Protein AF-A0A523XUP5-F1 (afdb_monomer)

Sequence (75 aa):
MENMREKMQIIFQDPYASLSPRMAIGKAIGHPLSIHNSYPKDEKRRIILEIMEKVGLSPAEFLYKKYPHQLSGGQ

pLDDT: mean 83.99, std 10.69, range [49.81, 96.06]

Radius of gyration: 13.43 Å; Cα contacts (8 Å, |Δi|>4): 56; chains: 1; bounding box: 33×28×32 Å

Solvent-accessible surface area (backbone atoms only — not comparable to full-atom values): 4725 Å² total; per-residue (Å²): 124,84,78,53,65,88,75,57,81,91,79,67,92,53,63,70,82,69,52,58,76,90,40,33,44,42,57,59,70,39,45,62,56,64,74,80,42,91,64,57,72,68,59,48,52,51,54,44,40,56,51,30,47,74,74,62,40,65,63,23,82,68,48,32,75,32,34,61,88,74,45,60,101,88,102

Secondary structure (DSSP, 8-state):
-TTSGGG-----S-HHHHS-TTS-HHHHHTHHHHHH----HHHHHHHHHHHHHHTT--SHHHHTT--GGGS-TT-

Structure (mmCIF, N/CA/C/O backbone):
data_AF-A0A523XUP5-F1
#
_entry.id   AF-A0A523XUP5-F1
#
loop_
_atom_site.group_PDB
_atom_site.id
_atom_site.type_symbol
_atom_site.label_atom_id
_atom_site.label_alt_id
_atom_site.label_comp_id
_atom_site.label_asym_id
_atom_site.label_entity_id
_atom_site.label_seq_id
_atom_site.pdbx_PDB_ins_code
_atom_site.Cartn_x
_atom_site.Cartn_y
_atom_site.Cartn_z
_atom_site.occupancy
_atom_site.B_iso_or_equiv
_atom_site.auth_seq_id
_atom_site.auth_comp_id
_atom_site.auth_asym_id
_atom_site.auth_atom_id
_atom_site.pdbx_PDB_model_n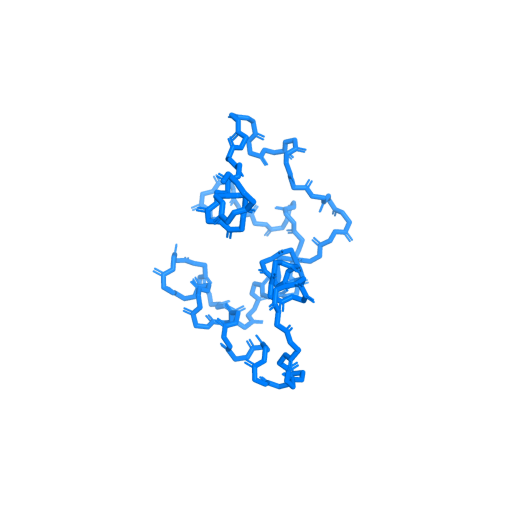um
ATOM 1 N N . MET A 1 1 ? 20.126 -20.425 -10.822 1.00 57.56 1 MET A N 1
ATOM 2 C CA . MET A 1 1 ? 19.981 -19.691 -9.541 1.00 57.56 1 MET A CA 1
ATOM 3 C C . MET A 1 1 ? 19.447 -18.265 -9.717 1.00 57.56 1 MET A C 1
ATOM 5 O O . MET A 1 1 ? 18.829 -17.766 -8.788 1.00 57.56 1 MET A O 1
ATOM 9 N N . GLU A 1 2 ? 19.613 -17.624 -10.883 1.00 59.25 2 GLU A N 1
ATOM 10 C CA . GLU A 1 2 ? 19.181 -16.232 -11.145 1.00 59.25 2 GLU A CA 1
ATOM 11 C C . GLU A 1 2 ? 17.667 -15.980 -10.967 1.00 59.25 2 GLU A C 1
ATOM 13 O O . GLU A 1 2 ? 17.258 -14.921 -10.513 1.00 59.25 2 GLU A O 1
ATOM 18 N N . ASN A 1 3 ? 16.829 -16.992 -11.208 1.00 72.38 3 ASN A N 1
ATOM 19 C CA . ASN A 1 3 ? 15.375 -16.834 -11.350 1.00 72.38 3 ASN A CA 1
ATOM 20 C C . ASN A 1 3 ? 14.554 -17.014 -10.048 1.00 72.38 3 ASN A C 1
ATOM 22 O O . ASN A 1 3 ? 13.325 -17.064 -10.076 1.00 72.38 3 ASN A O 1
ATOM 26 N N . MET A 1 4 ? 15.214 -17.206 -8.898 1.00 81.38 4 MET A N 1
ATOM 27 C CA . MET A 1 4 ? 14.526 -17.490 -7.625 1.00 81.38 4 MET A CA 1
ATOM 28 C C . MET A 1 4 ? 14.229 -16.219 -6.823 1.00 81.38 4 MET A C 1
ATOM 30 O O . MET A 1 4 ? 13.221 -16.157 -6.125 1.00 81.38 4 MET A O 1
ATOM 34 N N . ARG A 1 5 ? 15.069 -15.183 -6.966 1.00 78.75 5 ARG A N 1
ATOM 35 C CA . ARG A 1 5 ? 14.914 -13.911 -6.242 1.00 78.75 5 ARG A CA 1
ATOM 36 C C . ARG A 1 5 ? 13.623 -13.186 -6.617 1.00 78.75 5 ARG A C 1
ATOM 38 O O . ARG A 1 5 ? 12.968 -12.647 -5.739 1.00 78.75 5 ARG A O 1
ATOM 45 N N . GLU A 1 6 ? 13.220 -13.244 -7.884 1.00 74.38 6 GLU A N 1
ATOM 46 C CA . GLU A 1 6 ? 11.980 -12.624 -8.378 1.00 74.38 6 GLU A CA 1
ATOM 47 C C . GLU A 1 6 ? 10.704 -13.297 -7.847 1.00 74.38 6 GLU A C 1
ATOM 49 O O . GLU A 1 6 ? 9.621 -12.727 -7.933 1.00 74.38 6 GLU A O 1
ATOM 54 N N . LYS A 1 7 ? 10.821 -14.508 -7.288 1.00 80.62 7 LYS A N 1
ATOM 55 C CA . LYS A 1 7 ? 9.698 -15.297 -6.761 1.00 80.62 7 LYS A CA 1
ATOM 56 C C . LYS A 1 7 ? 9.628 -15.303 -5.233 1.00 80.62 7 LYS A C 1
ATOM 58 O O . LYS A 1 7 ? 8.769 -15.979 -4.673 1.00 80.62 7 LYS A O 1
ATOM 63 N N . MET A 1 8 ? 10.532 -14.598 -4.552 1.00 83.38 8 MET A N 1
ATOM 64 C CA . MET A 1 8 ? 10.610 -14.567 -3.092 1.00 83.38 8 MET A CA 1
ATOM 65 C C . MET A 1 8 ? 10.243 -13.180 -2.565 1.00 83.38 8 MET A C 1
ATOM 67 O O . MET A 1 8 ? 10.878 -12.192 -2.920 1.00 83.38 8 MET A O 1
ATOM 71 N N . GLN A 1 9 ? 9.263 -13.121 -1.661 1.00 81.38 9 GLN A N 1
ATOM 72 C CA . GLN A 1 9 ? 8.909 -11.910 -0.923 1.00 81.38 9 GLN A CA 1
ATOM 73 C C . GLN A 1 9 ? 9.296 -12.072 0.549 1.00 81.38 9 GLN A C 1
ATOM 75 O O . GLN A 1 9 ? 8.981 -13.082 1.176 1.00 81.38 9 GLN A O 1
ATOM 80 N N . ILE A 1 10 ? 9.969 -11.065 1.105 1.00 84.19 10 ILE A N 1
ATOM 81 C CA . ILE A 1 10 ? 10.321 -11.028 2.527 1.00 84.19 10 ILE A CA 1
ATOM 82 C C . ILE A 1 10 ? 9.121 -10.497 3.314 1.00 84.19 10 ILE A C 1
ATOM 84 O O . ILE A 1 10 ? 8.547 -9.469 2.947 1.00 84.19 10 ILE A O 1
ATOM 88 N N . ILE A 1 11 ? 8.781 -11.185 4.405 1.00 82.62 11 ILE A N 1
ATOM 89 C CA . ILE A 1 11 ? 7.816 -10.741 5.413 1.00 82.62 11 ILE A CA 1
ATOM 90 C C . ILE A 1 11 ? 8.588 -10.498 6.709 1.00 82.62 11 ILE A C 1
ATOM 92 O O . ILE A 1 11 ? 9.284 -11.389 7.199 1.00 82.62 11 ILE A O 1
ATOM 96 N N . PHE A 1 12 ? 8.507 -9.279 7.237 1.00 81.94 12 PHE A N 1
ATOM 97 C CA . PHE A 1 12 ? 9.174 -8.908 8.483 1.00 81.94 12 PHE A CA 1
ATOM 98 C C . PHE A 1 12 ? 8.367 -9.394 9.693 1.00 81.94 12 PHE A C 1
ATOM 100 O O . PHE A 1 12 ? 7.140 -9.401 9.655 1.00 81.94 12 PHE A O 1
ATOM 107 N N . GLN A 1 13 ? 9.057 -9.775 10.772 1.00 85.19 13 GLN A N 1
ATOM 108 C CA . GLN A 1 13 ? 8.406 -10.197 12.021 1.00 85.19 13 GLN A CA 1
ATOM 109 C C . GLN A 1 13 ? 7.761 -9.032 12.781 1.00 85.19 13 GLN A C 1
ATOM 111 O O . GLN A 1 13 ? 6.744 -9.229 13.438 1.00 85.19 13 GLN A O 1
ATOM 116 N N . ASP A 1 14 ? 8.335 -7.830 12.672 1.00 82.12 14 ASP A N 1
ATOM 117 C CA . ASP A 1 14 ? 7.729 -6.595 13.164 1.00 82.12 14 ASP A CA 1
ATOM 118 C C . ASP A 1 14 ? 7.035 -5.873 11.993 1.00 82.12 14 ASP A C 1
ATOM 120 O O . ASP A 1 14 ? 7.708 -5.240 11.165 1.00 82.12 14 ASP A O 1
ATOM 124 N N . PRO A 1 15 ? 5.698 -5.967 11.885 1.00 70.56 15 PRO A N 1
ATOM 125 C CA . PRO A 1 15 ? 4.965 -5.332 10.799 1.00 70.56 15 PRO A CA 1
ATOM 126 C C . PRO A 1 15 ? 5.013 -3.802 10.891 1.00 70.56 15 PRO A C 1
ATOM 128 O O . PRO A 1 15 ? 5.042 -3.137 9.855 1.00 70.56 15 PRO A O 1
ATOM 131 N N . TYR A 1 16 ? 5.100 -3.228 12.094 1.00 70.88 16 TYR A N 1
ATOM 132 C CA . TYR A 1 16 ? 5.129 -1.777 12.283 1.00 70.88 16 TYR A CA 1
ATOM 133 C C . TYR A 1 16 ? 6.450 -1.175 11.816 1.00 70.88 16 TYR A C 1
ATOM 135 O O . TYR A 1 16 ? 6.446 -0.145 11.142 1.00 70.88 16 TYR A O 1
ATOM 143 N N . ALA A 1 17 ? 7.571 -1.845 12.096 1.00 72.44 17 ALA A N 1
ATOM 144 C CA . ALA A 1 17 ? 8.882 -1.428 11.599 1.00 72.44 17 ALA A CA 1
ATOM 145 C C . ALA A 1 17 ? 9.003 -1.530 10.067 1.00 72.44 17 ALA A C 1
ATOM 147 O O . ALA A 1 17 ? 9.813 -0.829 9.460 1.00 72.44 17 ALA A O 1
ATOM 148 N N . SER A 1 18 ? 8.197 -2.388 9.431 1.00 76.25 18 SER A N 1
ATOM 149 C CA . SER A 1 18 ? 8.233 -2.602 7.979 1.00 76.25 18 SER A CA 1
ATOM 150 C C . SER A 1 18 ? 7.484 -1.538 7.166 1.00 76.25 18 SER A C 1
ATOM 152 O O . SER A 1 18 ? 7.757 -1.358 5.976 1.00 76.25 18 SER A O 1
ATOM 154 N N . LEU A 1 19 ? 6.554 -0.808 7.791 1.00 79.19 19 LEU A N 1
ATOM 155 C CA . LEU A 1 19 ? 5.740 0.199 7.117 1.00 79.19 19 LEU A CA 1
ATOM 156 C C . LEU A 1 19 ? 6.396 1.578 7.195 1.00 79.19 19 LEU A C 1
ATOM 158 O O . LEU A 1 19 ? 6.724 2.084 8.265 1.00 79.19 19 LEU A O 1
ATOM 162 N N . SER A 1 20 ? 6.525 2.249 6.049 1.00 83.62 20 SER A N 1
ATOM 163 C CA . SER A 1 20 ? 6.961 3.645 6.040 1.00 83.62 20 SER A CA 1
ATOM 164 C C . SER A 1 20 ? 5.831 4.549 6.552 1.00 83.62 20 SER A C 1
ATOM 166 O O . SER A 1 20 ? 4.806 4.671 5.875 1.00 83.62 20 SER A O 1
ATOM 168 N N . PRO A 1 21 ? 6.006 5.274 7.675 1.00 84.50 21 PRO A N 1
ATOM 169 C CA . PRO A 1 21 ? 4.945 6.113 8.239 1.00 84.50 21 PRO A CA 1
ATOM 170 C C . PRO A 1 21 ? 4.586 7.308 7.341 1.00 84.50 21 PRO A C 1
ATOM 172 O O . PRO A 1 21 ? 3.532 7.917 7.510 1.00 84.50 21 PRO A O 1
ATOM 175 N N . ARG A 1 22 ? 5.456 7.640 6.376 1.00 89.25 22 ARG A N 1
ATOM 176 C CA . ARG A 1 22 ? 5.295 8.741 5.412 1.00 89.25 22 ARG A CA 1
ATOM 177 C C . ARG A 1 22 ? 4.764 8.286 4.050 1.00 89.25 22 ARG A C 1
ATOM 179 O O . ARG A 1 22 ? 4.730 9.082 3.113 1.00 89.25 22 ARG A O 1
ATOM 186 N N . MET A 1 23 ? 4.392 7.016 3.903 1.00 91.12 23 MET A N 1
ATOM 187 C CA . MET A 1 23 ? 3.887 6.462 2.650 1.00 91.12 23 ME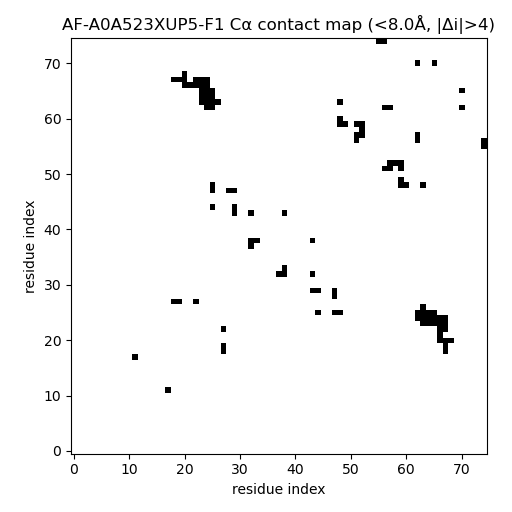T A CA 1
ATOM 188 C C . MET A 1 23 ? 2.418 6.075 2.790 1.00 91.12 23 MET A C 1
ATOM 190 O O . MET A 1 23 ? 2.041 5.414 3.750 1.00 91.12 23 MET A O 1
ATOM 194 N N . ALA A 1 24 ? 1.592 6.478 1.823 1.00 93.19 24 ALA A N 1
ATOM 195 C CA . ALA A 1 24 ? 0.202 6.042 1.775 1.00 93.19 24 ALA A CA 1
ATOM 196 C C . ALA A 1 24 ? 0.107 4.533 1.489 1.00 93.19 24 ALA A C 1
ATOM 198 O O . ALA A 1 24 ? 0.915 3.999 0.723 1.00 93.19 24 ALA A O 1
ATOM 199 N N . ILE A 1 25 ? -0.911 3.871 2.038 1.00 92.19 25 ILE A N 1
ATOM 200 C CA . ILE A 1 25 ? -1.129 2.421 1.935 1.00 92.19 25 ILE A CA 1
ATOM 201 C C . ILE A 1 25 ? -1.171 1.960 0.477 1.00 92.19 25 ILE A C 1
ATOM 203 O O . ILE A 1 25 ? -0.424 1.061 0.095 1.00 92.19 25 ILE A O 1
ATOM 207 N N . GLY A 1 26 ? -1.939 2.639 -0.380 1.00 92.94 26 GLY A N 1
ATOM 208 C CA . GLY A 1 26 ? -2.006 2.297 -1.802 1.00 92.94 26 GLY A CA 1
ATOM 209 C C . GLY A 1 26 ? -0.653 2.413 -2.514 1.00 92.94 26 GLY A C 1
ATOM 210 O O . GLY A 1 26 ? -0.336 1.621 -3.400 1.00 92.94 26 GLY A O 1
ATOM 211 N N . LYS A 1 27 ? 0.197 3.361 -2.095 1.00 91.56 27 LYS A N 1
ATOM 212 C CA . LYS A 1 27 ? 1.553 3.517 -2.644 1.00 91.56 27 LYS A CA 1
ATOM 213 C C . LYS A 1 27 ? 2.495 2.413 -2.158 1.00 91.56 27 LYS A C 1
ATOM 215 O O . LYS A 1 27 ? 3.313 1.957 -2.954 1.00 91.56 27 LYS A O 1
ATOM 220 N N . ALA A 1 28 ? 2.372 1.987 -0.902 1.00 90.56 28 ALA A N 1
ATOM 221 C CA . ALA A 1 28 ? 3.152 0.885 -0.345 1.00 90.56 28 ALA A CA 1
ATOM 222 C C . ALA A 1 28 ? 2.810 -0.444 -1.041 1.00 90.56 28 ALA A C 1
ATOM 224 O O . ALA A 1 28 ? 3.701 -1.099 -1.577 1.00 90.56 28 ALA A O 1
ATOM 225 N N . ILE A 1 29 ? 1.518 -0.775 -1.147 1.00 90.56 29 ILE A N 1
ATOM 226 C CA . ILE A 1 29 ? 1.029 -1.978 -1.847 1.00 90.56 29 ILE A CA 1
ATOM 227 C C . ILE A 1 29 ? 1.392 -1.935 -3.337 1.00 90.56 29 ILE A C 1
ATOM 229 O O . ILE A 1 29 ? 1.761 -2.942 -3.932 1.00 90.56 29 ILE A O 1
ATOM 233 N N . GLY A 1 30 ? 1.332 -0.754 -3.954 1.00 90.31 30 GLY A N 1
ATOM 234 C CA . GLY A 1 30 ? 1.706 -0.564 -5.350 1.00 90.31 30 GLY A CA 1
ATOM 235 C C . GLY A 1 30 ? 3.211 -0.574 -5.627 1.00 90.31 30 GLY A C 1
ATOM 236 O O . GLY A 1 30 ? 3.593 -0.511 -6.796 1.00 90.31 30 GLY A O 1
ATOM 237 N N . HIS A 1 31 ? 4.080 -0.598 -4.614 1.00 87.06 31 HIS A N 1
ATOM 238 C CA . HIS A 1 31 ? 5.525 -0.491 -4.822 1.00 87.06 31 HIS A CA 1
ATOM 239 C C . HIS A 1 31 ? 6.100 -1.677 -5.622 1.00 87.06 31 HIS A C 1
ATOM 241 O O . HIS A 1 31 ? 6.741 -1.418 -6.643 1.00 87.06 31 HIS A O 1
ATOM 247 N N . PRO A 1 32 ? 5.801 -2.952 -5.290 1.00 81.81 32 PRO A N 1
ATOM 248 C CA . PRO A 1 32 ? 6.293 -4.099 -6.061 1.00 81.81 32 PRO A CA 1
ATOM 249 C C . PRO A 1 32 ? 5.798 -4.097 -7.513 1.00 81.81 32 PRO A C 1
ATOM 251 O O . PRO A 1 32 ? 6.537 -4.448 -8.431 1.00 81.81 32 PRO A O 1
ATOM 254 N N . LEU A 1 33 ? 4.571 -3.611 -7.742 1.00 82.62 33 LEU A N 1
ATOM 255 C CA . LEU A 1 33 ? 3.995 -3.481 -9.081 1.00 82.62 33 LEU A CA 1
ATOM 256 C C . LEU A 1 33 ? 4.751 -2.480 -9.968 1.00 82.62 33 LEU A C 1
ATOM 258 O O . LEU A 1 33 ? 4.633 -2.590 -11.177 1.00 82.62 33 LEU A O 1
ATOM 262 N N . SER A 1 34 ? 5.494 -1.513 -9.406 1.00 77.12 34 SER A N 1
ATOM 263 C CA . SER A 1 34 ? 6.390 -0.639 -10.192 1.00 77.12 34 SER A CA 1
ATOM 264 C C . SER A 1 34 ? 7.704 -1.311 -10.582 1.00 77.12 34 SER A C 1
ATOM 266 O O . SER A 1 34 ? 8.344 -0.858 -11.523 1.00 77.12 34 SER A O 1
ATOM 268 N N . ILE A 1 35 ? 8.160 -2.293 -9.802 1.00 78.12 35 ILE A N 1
ATOM 269 C CA . ILE A 1 35 ? 9.498 -2.880 -9.948 1.00 78.12 35 ILE A CA 1
ATOM 270 C C . ILE A 1 35 ? 9.475 -3.969 -11.017 1.00 78.12 35 ILE A C 1
ATOM 272 O O . ILE A 1 35 ? 10.363 -4.022 -11.860 1.00 78.12 35 ILE A O 1
ATOM 276 N N . HIS A 1 36 ? 8.450 -4.822 -10.990 1.00 70.19 36 HIS A N 1
ATOM 277 C CA . HIS A 1 36 ? 8.395 -6.006 -11.847 1.00 70.19 36 HIS A CA 1
ATOM 278 C C . HIS A 1 36 ? 7.671 -5.784 -13.180 1.00 70.19 36 HIS A C 1
ATOM 280 O O . HIS A 1 36 ? 7.842 -6.592 -14.083 1.00 70.19 36 HIS A O 1
ATOM 286 N N . ASN A 1 37 ? 6.858 -4.729 -13.324 1.00 66.38 37 ASN A N 1
ATOM 287 C CA . ASN A 1 37 ? 6.057 -4.488 -14.528 1.00 66.38 37 ASN A CA 1
ATOM 288 C C . ASN A 1 37 ? 5.788 -2.992 -14.756 1.00 66.38 37 ASN A C 1
ATOM 290 O O . ASN A 1 37 ? 5.592 -2.226 -13.816 1.00 66.38 37 ASN A O 1
ATOM 294 N N . SER A 1 38 ? 5.699 -2.580 -16.021 1.00 72.19 38 SER A N 1
ATOM 295 C CA . SER A 1 38 ? 5.272 -1.226 -16.396 1.00 72.19 38 SER A CA 1
ATOM 296 C C . SER A 1 38 ? 3.776 -1.21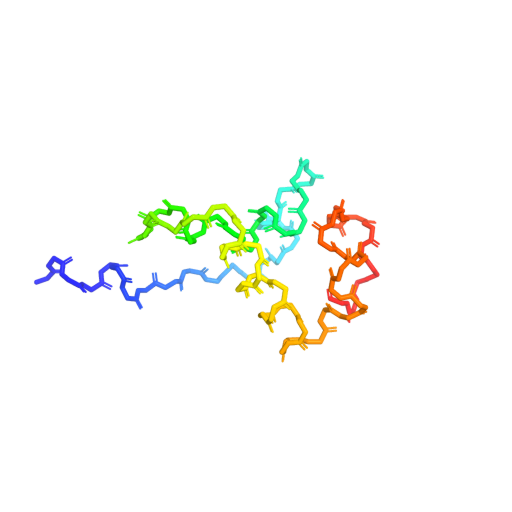7 -16.718 1.00 72.19 38 SER A C 1
ATOM 298 O O . SER A 1 38 ? 3.386 -1.213 -17.881 1.00 72.19 38 SER A O 1
ATOM 300 N N . TYR A 1 39 ? 2.925 -1.249 -15.690 1.00 79.31 39 TYR A N 1
ATOM 301 C CA . TYR A 1 39 ? 1.481 -1.069 -15.880 1.00 79.31 39 TYR A CA 1
ATOM 302 C C . TYR A 1 39 ? 1.138 0.412 -16.112 1.00 79.31 39 TYR A C 1
ATOM 304 O O . TYR A 1 39 ? 1.703 1.281 -15.432 1.00 79.31 39 TYR A O 1
ATOM 312 N N . PRO A 1 40 ? 0.165 0.729 -16.989 1.00 85.31 40 PRO A N 1
ATOM 313 C CA . PRO A 1 40 ? -0.464 2.042 -17.030 1.00 85.31 40 PRO A CA 1
ATOM 314 C C . PRO A 1 40 ? -0.978 2.454 -15.646 1.00 85.31 40 PRO A C 1
ATOM 316 O O . PRO A 1 40 ? -1.442 1.628 -14.856 1.00 85.31 40 PRO A O 1
ATOM 319 N N . LYS A 1 41 ? -0.917 3.755 -15.344 1.00 82.94 41 LYS A N 1
ATOM 320 C CA . LYS A 1 41 ? -1.244 4.299 -14.015 1.00 82.94 41 LYS A CA 1
ATOM 321 C C . LYS A 1 41 ? -2.637 3.887 -13.524 1.00 82.94 41 LYS A C 1
ATOM 323 O O . LYS A 1 41 ? -2.790 3.545 -12.350 1.00 82.94 41 LYS A O 1
ATOM 328 N N . ASP A 1 42 ? -3.623 3.900 -14.414 1.00 87.25 42 ASP A N 1
ATOM 329 C CA . ASP A 1 42 ? -5.015 3.596 -14.072 1.00 87.25 42 ASP A CA 1
ATOM 330 C C . ASP A 1 42 ? -5.226 2.100 -13.827 1.00 87.25 42 ASP A C 1
ATOM 332 O O . ASP A 1 42 ? -5.879 1.712 -12.856 1.00 87.25 42 ASP A O 1
ATOM 336 N N . GLU A 1 43 ? -4.585 1.252 -14.632 1.00 90.69 43 GLU A N 1
ATOM 337 C CA . GLU A 1 43 ? -4.607 -0.197 -14.439 1.00 90.69 43 GLU A CA 1
ATOM 338 C C . GLU A 1 43 ? -3.940 -0.587 -13.118 1.00 90.69 43 GLU A C 1
ATOM 340 O O . GLU A 1 43 ? -4.494 -1.361 -12.336 1.00 90.69 43 GLU A O 1
ATOM 345 N N . LYS A 1 44 ? -2.798 0.031 -12.811 1.00 90.88 44 LYS A N 1
ATOM 346 C CA . LYS A 1 44 ? -2.095 -0.184 -11.550 1.00 90.88 44 LYS A CA 1
ATOM 347 C C . LYS A 1 44 ? -2.973 0.153 -10.348 1.00 90.88 44 LYS A C 1
ATOM 349 O O . LYS A 1 44 ? -3.029 -0.609 -9.385 1.00 90.88 44 LYS A O 1
ATOM 354 N N . ARG A 1 45 ? -3.669 1.290 -10.402 1.00 92.69 45 ARG A N 1
ATOM 355 C CA . ARG A 1 45 ? -4.579 1.709 -9.335 1.00 92.69 45 ARG A CA 1
ATOM 356 C C . ARG A 1 45 ? -5.720 0.709 -9.154 1.00 92.69 45 ARG A C 1
ATOM 358 O O . ARG A 1 45 ? -6.019 0.357 -8.017 1.00 92.69 45 ARG A O 1
ATOM 365 N N . ARG A 1 46 ? -6.325 0.237 -10.249 1.00 94.88 46 ARG A N 1
ATOM 366 C CA . ARG A 1 46 ? -7.387 -0.778 -10.212 1.00 94.88 46 ARG A CA 1
ATOM 367 C C . ARG A 1 46 ? -6.911 -2.065 -9.531 1.00 94.88 46 ARG A C 1
ATOM 369 O O . ARG A 1 46 ? -7.562 -2.521 -8.599 1.00 94.88 46 ARG A O 1
ATOM 376 N N . ILE A 1 47 ? -5.750 -2.590 -9.932 1.00 93.62 47 ILE A N 1
ATOM 377 C CA . ILE A 1 47 ? -5.166 -3.809 -9.346 1.00 93.62 47 ILE A CA 1
ATOM 378 C C . ILE A 1 47 ? -4.941 -3.643 -7.837 1.00 93.62 47 ILE A C 1
ATOM 380 O O . ILE A 1 47 ? -5.273 -4.536 -7.062 1.00 93.62 47 ILE A O 1
ATOM 384 N N . ILE A 1 48 ? -4.404 -2.498 -7.403 1.00 94.38 48 ILE A N 1
ATOM 385 C CA . ILE A 1 48 ? -4.158 -2.235 -5.977 1.00 94.38 48 ILE A CA 1
ATOM 386 C C . ILE A 1 48 ? -5.468 -2.254 -5.186 1.00 94.38 48 ILE A C 1
ATOM 388 O O . ILE A 1 48 ? -5.524 -2.882 -4.133 1.00 94.38 48 ILE A O 1
ATOM 392 N N . LEU A 1 49 ? -6.517 -1.602 -5.690 1.00 96.06 49 LEU A N 1
ATOM 393 C CA . LEU A 1 49 ? -7.816 -1.585 -5.018 1.00 96.06 49 LEU A CA 1
ATOM 394 C C . LEU A 1 49 ? -8.435 -2.979 -4.926 1.00 96.06 49 LEU A C 1
ATOM 396 O O . LEU A 1 49 ? -8.926 -3.350 -3.867 1.00 96.06 49 LEU A O 1
ATOM 400 N N . GLU A 1 50 ? -8.354 -3.773 -5.994 1.00 95.88 50 GLU A N 1
ATOM 401 C CA . GLU A 1 50 ? -8.832 -5.159 -5.978 1.00 95.88 50 GLU A CA 1
ATOM 402 C C . GLU A 1 50 ? -8.090 -6.016 -4.946 1.00 95.88 50 GLU A C 1
ATOM 404 O O . GLU A 1 50 ? -8.708 -6.839 -4.274 1.00 95.88 50 GLU A O 1
ATOM 409 N N . ILE A 1 51 ? -6.773 -5.834 -4.804 1.00 94.00 51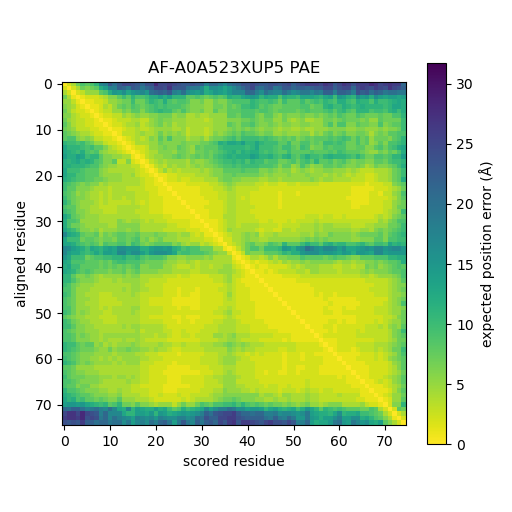 ILE A N 1
ATOM 410 C CA . ILE A 1 51 ? -5.979 -6.536 -3.786 1.00 94.00 51 ILE A CA 1
ATOM 411 C C . ILE A 1 51 ? -6.400 -6.095 -2.385 1.00 94.00 51 ILE A C 1
ATOM 413 O O . ILE A 1 51 ? -6.604 -6.949 -1.529 1.00 94.00 51 ILE A O 1
ATOM 417 N N . MET A 1 52 ? -6.548 -4.788 -2.161 1.00 94.44 52 MET A N 1
ATOM 418 C CA . MET A 1 52 ? -6.970 -4.238 -0.872 1.00 94.44 52 MET A CA 1
ATOM 419 C C . MET A 1 52 ? -8.322 -4.814 -0.432 1.00 94.44 52 MET A C 1
ATOM 421 O O . MET A 1 52 ? -8.422 -5.327 0.678 1.00 94.44 52 MET A O 1
ATOM 425 N N . GLU A 1 53 ? -9.322 -4.834 -1.316 1.00 95.25 53 GLU A N 1
ATOM 426 C CA . GLU A 1 53 ? -10.622 -5.447 -1.010 1.00 95.25 53 GLU A CA 1
ATOM 427 C C . GLU A 1 53 ? -10.493 -6.950 -0.710 1.00 95.25 53 GLU A C 1
ATOM 429 O O . GLU A 1 53 ? -11.068 -7.449 0.255 1.00 95.25 53 GLU A O 1
ATOM 434 N N . LYS A 1 54 ? -9.686 -7.686 -1.488 1.00 95.00 54 LYS A N 1
ATOM 435 C CA . LYS A 1 54 ? -9.480 -9.134 -1.293 1.00 95.00 54 LYS A CA 1
ATOM 436 C C . LYS A 1 54 ? -8.872 -9.496 0.061 1.00 95.00 54 LYS A C 1
ATOM 438 O O . LYS A 1 54 ? -9.120 -10.599 0.540 1.00 95.00 54 LYS A O 1
ATOM 443 N N . VAL A 1 55 ? -8.070 -8.612 0.653 1.00 91.88 55 VAL A N 1
ATOM 444 C CA . VAL A 1 55 ? -7.420 -8.847 1.955 1.00 91.8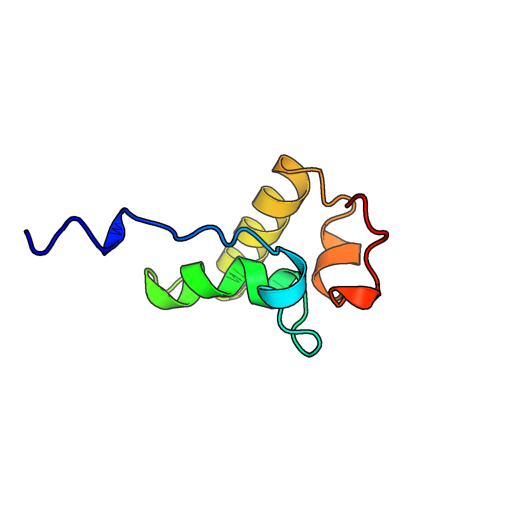8 55 VAL A CA 1
ATOM 445 C C . VAL A 1 55 ? -8.166 -8.202 3.127 1.00 91.88 55 VAL A C 1
ATOM 447 O O . VAL A 1 55 ? -7.665 -8.227 4.244 1.00 91.88 55 VAL A O 1
ATOM 450 N N . GLY A 1 56 ? -9.358 -7.641 2.893 1.00 91.12 56 GLY A N 1
ATOM 451 C CA . GLY A 1 56 ? -10.181 -7.024 3.939 1.00 91.12 56 GLY A CA 1
ATOM 452 C C . GLY A 1 56 ? -9.826 -5.570 4.268 1.00 91.12 56 GLY A C 1
ATOM 453 O O . GLY A 1 56 ? -10.380 -5.008 5.212 1.00 91.12 56 GLY A O 1
ATOM 454 N N . LEU A 1 57 ? -8.960 -4.926 3.475 1.00 90.88 57 LEU A N 1
ATOM 455 C CA . LEU A 1 57 ? -8.704 -3.485 3.544 1.00 90.88 57 LEU A CA 1
ATOM 456 C C . LEU A 1 57 ? -9.831 -2.721 2.836 1.00 90.88 57 LEU A C 1
ATOM 458 O O . LEU A 1 57 ? -9.631 -2.102 1.788 1.00 90.88 57 LEU A O 1
ATOM 462 N N . SER A 1 58 ? -11.011 -2.744 3.451 1.00 89.75 58 SER A N 1
ATOM 463 C CA . SER A 1 58 ? -12.241 -2.143 2.935 1.00 89.75 58 SER A CA 1
ATOM 464 C C . SER A 1 58 ? -12.713 -0.964 3.806 1.00 89.75 58 SER A C 1
ATOM 466 O O . SER A 1 58 ? -12.604 -1.026 5.033 1.00 89.75 58 SER A O 1
ATOM 468 N N . PRO A 1 59 ? -13.289 0.107 3.219 1.00 93.00 59 PRO A N 1
ATOM 469 C CA . PRO A 1 59 ? -13.412 0.364 1.780 1.00 93.00 59 PRO A CA 1
ATOM 470 C C . PRO A 1 59 ? -12.064 0.779 1.170 1.00 93.00 59 PRO A C 1
ATOM 472 O O . PRO A 1 59 ? -11.467 1.776 1.594 1.00 93.00 59 PRO A O 1
ATOM 475 N N . ALA A 1 60 ? -11.593 0.063 0.146 1.00 95.00 60 ALA A N 1
ATOM 476 C CA . ALA A 1 60 ? -10.246 0.234 -0.398 1.00 95.00 60 ALA A CA 1
ATOM 477 C C . ALA A 1 60 ? -10.023 1.639 -0.957 1.00 95.00 60 ALA A C 1
ATOM 479 O O . ALA A 1 60 ? -8.964 2.227 -0.758 1.00 95.00 60 ALA A O 1
ATOM 480 N N . GLU A 1 61 ? -11.040 2.220 -1.595 1.00 94.69 61 GLU A N 1
ATOM 481 C CA . GLU A 1 61 ? -10.981 3.581 -2.134 1.00 94.69 61 GLU A CA 1
ATOM 482 C C . GLU A 1 61 ? -10.690 4.640 -1.062 1.00 94.69 61 GLU A C 1
ATOM 484 O O . GLU A 1 61 ? -9.928 5.588 -1.281 1.00 94.69 61 GLU A O 1
ATOM 489 N N . PHE A 1 62 ? -11.253 4.449 0.130 1.00 93.31 62 PHE A N 1
ATOM 490 C CA . PHE A 1 62 ? -11.007 5.322 1.268 1.00 93.31 62 PHE A CA 1
ATOM 491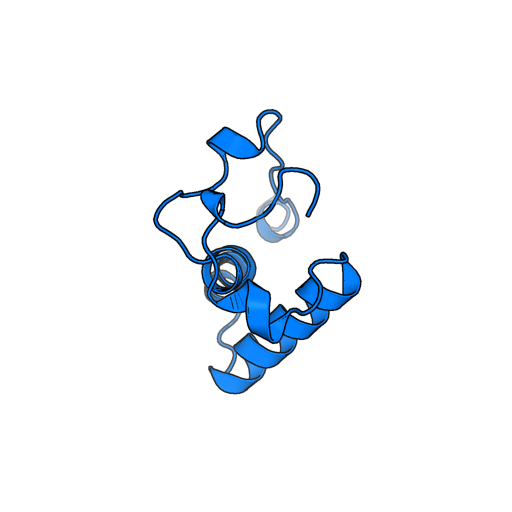 C C . PHE A 1 62 ? -9.617 5.078 1.866 1.00 93.31 62 PHE A C 1
ATOM 493 O O . PHE A 1 62 ? -8.878 6.032 2.123 1.00 93.31 62 PHE A O 1
ATOM 500 N N . LEU A 1 63 ? -9.238 3.810 2.047 1.00 93.50 63 LEU A N 1
ATOM 501 C CA . LEU A 1 63 ?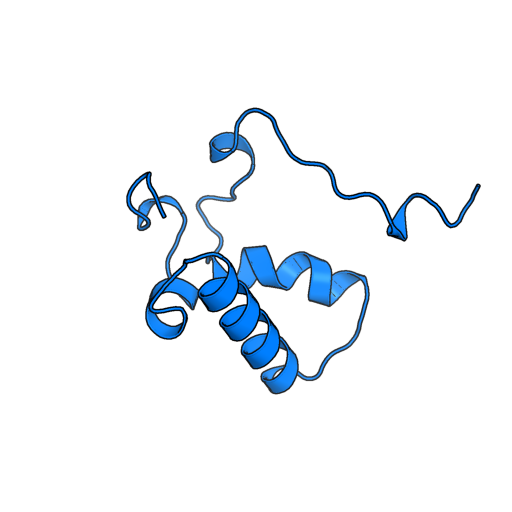 -7.964 3.422 2.655 1.00 93.50 63 LEU A CA 1
ATOM 502 C C . LEU A 1 63 ? -6.753 3.672 1.745 1.00 93.50 63 LEU A C 1
ATOM 504 O O . LEU A 1 63 ? -5.649 3.890 2.238 1.00 93.50 63 LEU A O 1
ATOM 508 N N . TYR A 1 64 ? -6.937 3.726 0.424 1.00 94.69 64 TYR A N 1
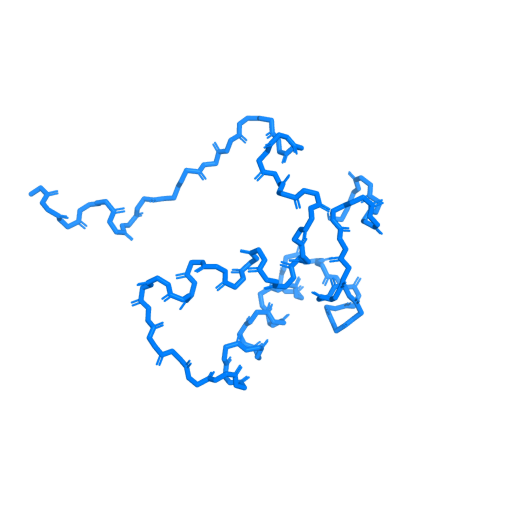ATOM 509 C CA . TYR A 1 64 ? -5.853 3.858 -0.557 1.00 94.69 64 TYR A CA 1
ATOM 510 C C . TYR A 1 64 ? -4.962 5.079 -0.292 1.00 94.69 64 TYR A C 1
ATOM 512 O O . TYR A 1 64 ? -3.742 5.027 -0.473 1.00 94.69 64 TYR A O 1
ATOM 520 N N . LYS A 1 65 ? -5.572 6.187 0.151 1.00 94.19 65 LYS A N 1
ATOM 521 C CA . LYS A 1 65 ? -4.888 7.457 0.448 1.00 94.19 65 LYS A CA 1
ATOM 522 C C . LYS A 1 65 ? -4.492 7.612 1.921 1.00 94.19 65 LYS A C 1
ATOM 524 O O . LYS A 1 65 ? -3.900 8.633 2.267 1.00 94.19 65 LYS A O 1
ATOM 529 N N . LYS A 1 66 ? -4.831 6.649 2.781 1.00 92.81 66 LYS A N 1
ATOM 530 C CA . LYS A 1 66 ? -4.494 6.678 4.208 1.00 92.81 66 LYS A CA 1
ATOM 531 C C . LYS A 1 66 ? -3.038 6.303 4.437 1.00 92.81 66 LYS A C 1
ATOM 533 O O . LYS A 1 66 ? -2.402 5.687 3.586 1.00 92.81 66 LYS A O 1
ATOM 538 N N . TYR A 1 67 ? -2.525 6.686 5.595 1.00 91.12 67 TYR A N 1
ATOM 539 C CA . TYR A 1 67 ? -1.201 6.320 6.092 1.00 91.12 67 TYR A CA 1
ATOM 540 C C . TYR A 1 67 ? -1.310 5.226 7.167 1.00 91.12 67 TYR A C 1
ATOM 542 O O . TYR A 1 67 ? -2.371 5.104 7.778 1.00 91.12 67 TYR A O 1
ATOM 550 N N . PRO A 1 68 ? -0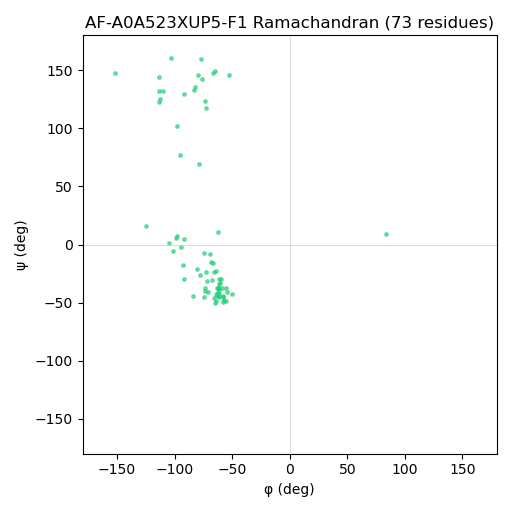.228 4.477 7.458 1.00 88.81 68 PRO A N 1
ATOM 551 C CA . PRO A 1 68 ? -0.238 3.389 8.441 1.00 88.81 68 PRO A CA 1
ATOM 552 C C . PRO A 1 68 ? -0.831 3.759 9.804 1.00 88.81 68 PRO A C 1
ATOM 554 O O . PRO A 1 68 ? -1.649 3.028 10.339 1.00 88.81 68 PRO A O 1
ATOM 557 N N . HIS A 1 69 ? -0.503 4.940 10.331 1.00 86.00 69 HIS A N 1
ATOM 558 C CA . HIS A 1 69 ? -1.016 5.423 11.620 1.00 86.00 69 HIS A CA 1
ATOM 559 C C . HIS A 1 69 ? -2.517 5.777 11.611 1.00 86.00 69 HIS A C 1
ATOM 561 O O . HIS A 1 69 ? -3.072 6.124 12.647 1.00 86.00 69 HIS A O 1
ATOM 567 N N . GLN A 1 70 ? -3.156 5.772 10.439 1.00 87.00 70 GLN A N 1
ATOM 568 C CA . GLN A 1 70 ? -4.582 6.054 10.265 1.00 87.00 70 GLN A CA 1
ATOM 569 C C . GLN A 1 70 ? -5.412 4.782 10.072 1.00 87.00 70 GLN A C 1
ATOM 571 O O . GLN A 1 70 ? -6.635 4.883 9.981 1.00 87.00 70 GLN A O 1
ATOM 576 N N . LEU A 1 71 ? -4.763 3.620 9.974 1.00 76.38 71 LEU A N 1
ATOM 577 C CA . LEU A 1 71 ? -5.417 2.327 10.096 1.00 76.38 71 LEU A CA 1
ATOM 578 C C . LEU A 1 71 ? -5.549 2.017 11.588 1.00 76.38 71 LEU A C 1
ATOM 580 O O . LEU A 1 71 ? -4.614 2.246 12.360 1.00 76.38 71 LEU A O 1
ATOM 584 N N . SER A 1 72 ? -6.713 1.531 12.018 1.00 66.19 72 SER A N 1
ATOM 585 C CA . SER A 1 72 ? -6.789 0.913 13.342 1.00 66.19 72 SER A CA 1
ATOM 586 C C . SER A 1 72 ? -5.918 -0.347 13.319 1.00 66.19 72 SER A C 1
ATOM 588 O O . SER A 1 72 ? -5.778 -0.977 12.276 1.00 66.19 72 SER A O 1
ATOM 590 N N . GLY A 1 73 ? -5.316 -0.729 14.449 1.00 58.69 73 GLY A N 1
ATOM 591 C CA . GLY A 1 73 ? -4.354 -1.845 14.518 1.00 58.69 73 GLY A CA 1
ATOM 592 C C . GLY A 1 73 ? -4.891 -3.241 14.144 1.00 58.69 73 GLY A C 1
ATOM 593 O O . GLY A 1 73 ? -4.202 -4.221 14.400 1.00 58.69 73 GLY A O 1
ATOM 594 N N . GLY A 1 74 ? -6.103 -3.342 13.586 1.00 58.44 74 GLY A N 1
ATOM 595 C CA . GLY A 1 74 ? -6.734 -4.573 13.101 1.00 58.44 74 GLY A CA 1
ATOM 596 C C . GLY A 1 74 ? -7.186 -4.531 11.633 1.00 58.44 74 GLY A C 1
ATOM 597 O O . GLY A 1 74 ? -8.004 -5.369 11.263 1.00 58.44 74 GLY A O 1
ATOM 598 N N . GLN A 1 75 ? -6.713 -3.565 10.832 1.00 49.81 75 GLN A N 1
ATOM 599 C CA . GLN A 1 75 ? -6.932 -3.494 9.378 1.00 49.81 75 GLN A CA 1
ATOM 600 C C . GLN A 1 75 ? -5.641 -3.760 8.608 1.00 49.81 75 GLN A C 1
ATOM 602 O O . GLN A 1 75 ? -4.620 -3.112 8.932 1.00 49.81 75 GLN A O 1
#

Foldseek 3Di:
DVPVVLVDDDDDPDPVVVFDQPDQPLCVQLVNVVVPDDDDPVVSSVVSCVVCVVVPVPPSVVRRRDGPVPDDPPD

Nearest PDB structures (foldseek):
  8wdb-assembly1_D  TM=9.109E-01  e=5.118E-03  Mycobacterium tuberculosis H37Rv
  6xgz-assembly4_G  TM=8.501E-01  e=1.598E-02  Escherichia coli LAU-EC10
  7ch8-assembly1_I  TM=8.904E-01  e=3.570E-02  Pseudomonas aeruginosa PAO1
  7cha-assembly1_J  TM=7.996E-01  e=3.339E-02  Pseudomonas aeruginosa PAO1
  1l2t-assembly1_B  TM=7.501E-01  e=2.663E-01  Methanocaldococcus jannaschii

Mean predicted aligned error: 6.03 Å